Protein AF-A0A2M6XAJ0-F1 (afdb_monomer_lite)

Foldseek 3Di:
DDPCVVVVCVVVVVVVVVVVVVLVVVLQVVQQADWFWFDDPQWIWIWGGQEPPDQIDTPDIDGDDDDDPVVVVVRVVVSSVVSNVVNVVSSVVSVVVVCVVVVD

pLDDT: mean 80.12, std 12.13, range [52.78, 96.06]

Sequence (104 aa):
MIDFSKFRRAPEQIGQKAKMAGQMFKIQKELAGVTTEYEEKGIKVVIKGGGLINAPKIKELEFEGEVEDKDIVEIINKALKESHQKSLKKLKEVSGDLQGMAGV

Organism: NCBI:txid1974482

Structure (mmCIF, N/CA/C/O backbone):
data_AF-A0A2M6XAJ0-F1
#
_entry.id   AF-A0A2M6XAJ0-F1
#
loop_
_atom_site.group_PDB
_atom_site.id
_atom_site.type_symbol
_atom_site.label_atom_id
_atom_site.label_alt_id
_atom_site.label_comp_id
_atom_site.label_asym_id
_atom_site.label_entity_id
_atom_site.label_seq_id
_atom_site.pdbx_PDB_ins_code
_atom_site.Cartn_x
_atom_site.Cartn_y
_atom_site.Cartn_z
_atom_site.occupancy
_atom_site.B_iso_or_equiv
_atom_site.auth_seq_id
_atom_site.auth_comp_id
_atom_site.auth_asym_id
_atom_site.auth_atom_id
_atom_site.pdbx_PDB_model_num
ATOM 1 N N . MET A 1 1 ? 46.087 13.699 -32.688 1.00 57.16 1 MET A N 1
ATOM 2 C CA . MET A 1 1 ? 45.094 12.753 -33.241 1.00 57.16 1 MET A CA 1
ATOM 3 C C . MET A 1 1 ? 43.921 12.725 -32.271 1.00 57.16 1 MET A C 1
ATOM 5 O O . MET A 1 1 ? 44.156 12.475 -31.097 1.00 57.16 1 MET A O 1
ATOM 9 N N . ILE A 1 2 ? 42.712 13.103 -32.696 1.00 67.38 2 ILE A N 1
ATOM 10 C CA . ILE A 1 2 ? 41.521 13.059 -31.829 1.00 67.38 2 ILE A CA 1
ATOM 11 C C . ILE A 1 2 ? 41.118 11.588 -31.677 1.00 67.38 2 ILE A C 1
ATOM 13 O O . ILE A 1 2 ? 40.968 10.888 -32.676 1.00 67.38 2 ILE A O 1
ATOM 17 N N . ASP A 1 3 ? 40.988 11.106 -30.442 1.00 67.06 3 ASP A N 1
ATOM 18 C CA . ASP A 1 3 ? 40.602 9.723 -30.155 1.00 67.06 3 ASP A CA 1
ATOM 19 C C . ASP A 1 3 ? 39.083 9.537 -30.339 1.00 67.06 3 ASP A C 1
ATOM 21 O O . ASP A 1 3 ? 38.274 9.828 -29.453 1.00 67.06 3 ASP A O 1
ATOM 25 N N . PHE A 1 4 ? 38.693 9.052 -31.520 1.00 63.66 4 PHE A N 1
ATOM 26 C CA . PHE A 1 4 ? 37.301 8.786 -31.895 1.00 63.66 4 PHE A CA 1
ATOM 27 C C . PHE A 1 4 ? 36.687 7.556 -31.192 1.00 63.66 4 PHE A C 1
ATOM 29 O O . PHE A 1 4 ? 35.478 7.335 -31.299 1.00 63.66 4 PHE A O 1
ATOM 36 N N . SER A 1 5 ? 37.461 6.772 -30.425 1.00 64.50 5 SER A N 1
ATOM 37 C CA . SER A 1 5 ? 36.937 5.611 -29.684 1.00 64.50 5 SER A CA 1
ATOM 38 C C . SER A 1 5 ? 35.965 6.015 -28.564 1.00 64.50 5 SER A C 1
ATOM 40 O O . SER A 1 5 ? 34.993 5.306 -28.292 1.00 64.50 5 SER A O 1
ATOM 42 N N . LYS A 1 6 ? 36.158 7.203 -27.970 1.00 59.56 6 LYS A N 1
ATOM 43 C CA . LYS A 1 6 ? 35.260 7.775 -26.951 1.00 59.56 6 LYS A CA 1
ATOM 44 C C . LYS A 1 6 ? 33.903 8.199 -27.523 1.00 59.56 6 LYS A C 1
ATOM 46 O O . LYS A 1 6 ? 32.898 8.096 -26.825 1.00 59.56 6 LYS A O 1
ATOM 51 N N . PHE A 1 7 ? 33.852 8.607 -28.793 1.00 61.25 7 PHE A N 1
ATOM 52 C CA . PHE A 1 7 ? 32.611 9.009 -29.470 1.00 61.25 7 PHE A CA 1
ATOM 53 C C . PHE A 1 7 ? 31.692 7.819 -29.777 1.00 61.25 7 PHE A C 1
ATOM 55 O O . PHE A 1 7 ? 30.471 7.954 -29.740 1.00 61.25 7 PHE A O 1
ATOM 62 N N . ARG A 1 8 ? 32.263 6.630 -30.008 1.00 59.66 8 ARG A N 1
ATOM 63 C CA . ARG A 1 8 ? 31.502 5.408 -30.319 1.00 59.66 8 ARG A CA 1
ATOM 64 C C . ARG A 1 8 ? 30.749 4.827 -29.111 1.00 59.66 8 ARG A C 1
ATOM 66 O O . ARG A 1 8 ? 29.757 4.140 -29.306 1.00 59.66 8 ARG A O 1
ATOM 73 N N . ARG A 1 9 ? 31.174 5.150 -27.880 1.00 59.66 9 ARG A N 1
ATOM 74 C CA . ARG A 1 9 ? 30.560 4.677 -26.617 1.00 59.66 9 ARG A CA 1
ATOM 75 C C . ARG A 1 9 ? 29.390 5.534 -26.121 1.00 59.66 9 ARG A C 1
ATOM 77 O O . ARG A 1 9 ? 28.606 5.078 -25.292 1.00 59.66 9 ARG A O 1
ATOM 84 N N . ALA A 1 10 ? 29.267 6.774 -26.595 1.00 62.12 10 ALA A N 1
ATOM 85 C CA . ALA A 1 10 ? 28.182 7.677 -26.212 1.00 62.12 10 ALA A CA 1
ATOM 86 C C . ALA A 1 10 ? 26.772 7.126 -26.540 1.00 62.12 10 ALA A C 1
ATOM 88 O O . ALA A 1 10 ? 25.933 7.121 -25.638 1.00 62.12 10 ALA A O 1
ATOM 89 N N . PRO A 1 11 ? 26.482 6.604 -27.752 1.00 62.72 11 PRO A N 1
ATOM 90 C CA . PRO A 1 11 ? 25.149 6.079 -28.066 1.00 62.72 11 PRO A CA 1
ATOM 91 C C . PRO A 1 11 ? 24.765 4.834 -27.246 1.00 62.72 11 PRO A C 1
ATOM 93 O O . PRO A 1 11 ? 23.609 4.703 -26.846 1.00 62.72 11 PRO A O 1
ATOM 96 N N . GLU A 1 12 ? 25.718 3.953 -26.921 1.00 65.38 12 GLU A N 1
ATOM 97 C CA . GLU A 1 12 ? 25.466 2.746 -26.113 1.00 65.38 12 GLU A CA 1
ATOM 98 C C . GLU A 1 12 ? 25.105 3.093 -24.661 1.00 65.38 12 GLU A C 1
ATOM 100 O O . GLU A 1 12 ? 24.144 2.560 -24.102 1.00 65.38 12 GLU A O 1
ATOM 105 N N . GLN A 1 13 ? 25.825 4.050 -24.066 1.00 67.69 13 GLN A N 1
ATOM 106 C CA . GLN A 1 13 ? 25.550 4.530 -22.708 1.00 67.69 13 GLN A CA 1
ATOM 107 C C . GLN A 1 13 ? 24.214 5.280 -22.617 1.00 67.69 13 GLN A C 1
ATOM 109 O O . GLN A 1 13 ? 23.490 5.144 -21.629 1.00 67.69 13 GLN A O 1
ATOM 114 N N . ILE A 1 14 ? 23.863 6.055 -23.647 1.00 72.50 14 ILE A N 1
ATOM 115 C CA . ILE A 1 14 ? 22.575 6.757 -23.726 1.00 72.50 14 ILE A CA 1
ATOM 116 C C . ILE A 1 14 ? 21.427 5.746 -23.857 1.00 72.50 14 ILE A C 1
ATOM 118 O O . ILE A 1 14 ? 20.421 5.867 -23.157 1.00 72.50 14 ILE A O 1
ATOM 122 N N . GLY A 1 15 ? 21.596 4.708 -24.683 1.00 75.94 15 GLY A N 1
ATOM 123 C CA . GLY A 1 15 ? 20.605 3.645 -24.857 1.00 75.94 15 GLY A CA 1
ATOM 124 C C . GLY A 1 15 ? 20.319 2.862 -23.571 1.00 75.94 15 GLY A C 1
ATOM 125 O O . GLY A 1 15 ? 19.158 2.589 -23.266 1.00 75.94 15 GLY A O 1
ATOM 126 N N . GLN A 1 16 ? 21.346 2.544 -22.776 1.00 73.31 16 GLN A N 1
ATOM 127 C CA . GLN A 1 16 ? 21.166 1.862 -21.486 1.00 73.31 16 GLN A CA 1
ATOM 128 C C . GLN A 1 16 ? 20.443 2.742 -20.455 1.00 73.31 16 GLN A C 1
ATOM 130 O O . GLN A 1 16 ? 19.500 2.281 -19.810 1.00 73.31 16 GLN A O 1
ATOM 135 N N . LYS A 1 17 ? 20.808 4.027 -20.349 1.00 73.56 17 LYS A N 1
ATOM 136 C CA . LYS A 1 17 ? 20.125 4.980 -19.455 1.00 73.56 17 LYS A CA 1
ATOM 137 C C . LYS A 1 17 ? 18.6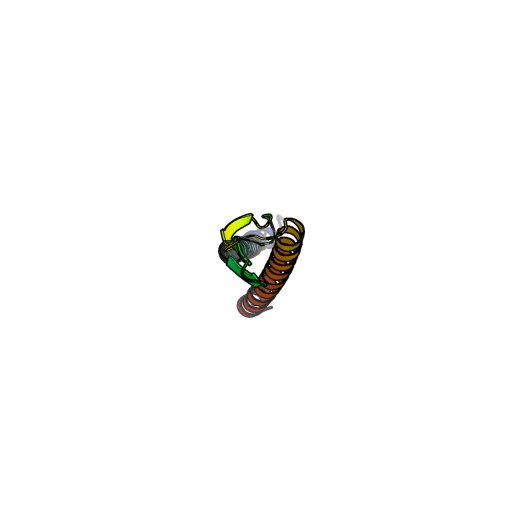54 5.172 -19.828 1.00 73.56 17 LYS A C 1
ATOM 139 O O . LYS A 1 17 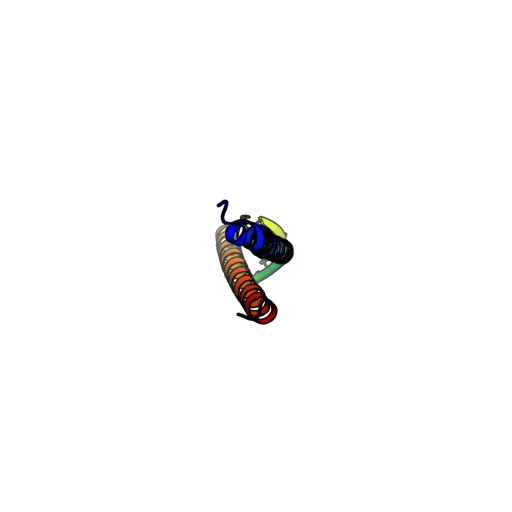? 17.798 5.187 -18.948 1.00 73.56 17 LYS A O 1
ATOM 144 N N . ALA A 1 18 ? 18.350 5.272 -21.123 1.00 79.00 18 ALA A N 1
ATOM 145 C CA . ALA A 1 18 ? 16.977 5.400 -21.608 1.00 79.00 18 ALA A CA 1
ATOM 146 C C . ALA A 1 18 ? 16.135 4.150 -21.298 1.00 79.00 18 ALA A C 1
ATOM 148 O O . ALA A 1 18 ? 14.995 4.271 -20.848 1.00 79.00 18 ALA A O 1
ATOM 149 N N . LYS A 1 19 ? 16.708 2.948 -21.468 1.00 78.06 19 LYS A N 1
ATOM 150 C CA . LYS A 1 19 ? 16.055 1.688 -21.079 1.00 78.06 19 LYS A CA 1
ATOM 151 C C . LYS A 1 19 ? 15.760 1.649 -19.577 1.00 78.06 19 LYS A C 1
ATOM 153 O O . LYS A 1 19 ? 14.630 1.354 -19.201 1.00 78.06 19 LYS A O 1
ATOM 158 N N . MET A 1 20 ? 16.726 2.017 -18.735 1.00 76.44 20 MET A N 1
ATOM 159 C CA . MET A 1 20 ? 16.558 2.057 -17.278 1.00 76.44 20 MET A CA 1
ATOM 160 C C . MET A 1 20 ? 15.467 3.049 -16.846 1.00 76.44 20 MET A C 1
ATOM 162 O O . MET A 1 20 ? 14.609 2.712 -16.034 1.00 76.44 20 MET A O 1
ATOM 166 N N . ALA A 1 21 ? 15.434 4.247 -17.435 1.00 80.12 21 ALA A N 1
ATOM 167 C CA . ALA A 1 21 ? 14.394 5.239 -17.158 1.00 80.12 21 ALA A CA 1
ATOM 168 C C . ALA A 1 21 ? 12.991 4.739 -17.548 1.00 80.12 21 ALA A C 1
ATOM 170 O O . ALA A 1 21 ? 12.039 4.889 -16.779 1.00 80.12 21 ALA A O 1
ATOM 171 N N . GLY A 1 22 ? 12.863 4.092 -18.712 1.00 82.31 22 GLY A N 1
ATOM 172 C CA . GLY A 1 22 ? 11.604 3.488 -19.152 1.00 82.31 22 GLY A CA 1
ATOM 173 C C . GLY A 1 22 ? 11.121 2.368 -18.225 1.00 82.31 22 GLY A C 1
ATOM 174 O O . GLY A 1 22 ? 9.927 2.268 -17.946 1.00 82.31 22 GLY A O 1
ATOM 175 N N . GLN A 1 23 ? 12.042 1.556 -17.702 1.00 76.31 23 GLN A N 1
ATOM 176 C CA . GLN A 1 23 ? 11.727 0.519 -16.716 1.00 76.31 23 GLN A CA 1
ATOM 177 C C . GLN A 1 23 ? 11.266 1.133 -15.392 1.00 76.31 23 GLN A C 1
ATOM 179 O O . GLN A 1 23 ? 10.212 0.763 -14.883 1.00 76.31 23 GLN A O 1
ATOM 184 N N . MET A 1 24 ? 11.981 2.143 -14.890 1.00 75.06 24 MET A N 1
ATOM 185 C CA . MET A 1 24 ? 11.612 2.868 -13.672 1.00 75.06 24 MET A CA 1
ATOM 186 C C . MET A 1 24 ? 10.200 3.465 -13.772 1.00 75.06 24 MET A C 1
ATOM 188 O O . MET A 1 24 ? 9.437 3.428 -12.810 1.00 75.06 24 MET A O 1
ATOM 192 N N . PHE A 1 25 ? 9.827 3.981 -14.947 1.00 83.00 25 PHE A N 1
ATOM 193 C CA . PHE A 1 25 ? 8.489 4.517 -15.197 1.00 83.00 25 PHE A CA 1
ATOM 194 C C . PHE A 1 25 ? 7.400 3.435 -15.167 1.00 83.00 25 PHE A C 1
ATOM 196 O O . PHE A 1 25 ? 6.333 3.652 -14.592 1.00 83.00 25 PHE A O 1
ATOM 203 N N . LYS A 1 26 ? 7.667 2.252 -15.734 1.00 80.19 26 LYS A N 1
ATOM 204 C CA . LYS A 1 26 ? 6.743 1.109 -15.654 1.00 80.19 26 LYS A CA 1
ATOM 205 C C . LYS A 1 26 ? 6.544 0.644 -14.211 1.00 80.19 26 LYS A C 1
ATOM 207 O O . LYS A 1 26 ? 5.398 0.544 -13.784 1.00 80.19 26 LYS A O 1
ATOM 212 N N . ILE A 1 27 ? 7.630 0.478 -13.448 1.00 77.06 27 ILE A N 1
ATOM 213 C CA . ILE A 1 27 ? 7.573 0.140 -12.013 1.00 77.06 27 ILE A CA 1
ATOM 214 C C . ILE A 1 27 ? 6.722 1.165 -11.264 1.00 77.06 27 ILE A C 1
ATOM 216 O O . ILE A 1 27 ? 5.817 0.802 -10.517 1.00 77.06 27 ILE A O 1
ATOM 220 N N . GLN A 1 28 ? 6.984 2.459 -11.476 1.00 74.94 28 GLN A N 1
ATOM 221 C CA . GLN A 1 28 ? 6.218 3.519 -10.825 1.00 74.94 28 GLN A CA 1
ATOM 222 C C . GLN A 1 28 ? 4.725 3.427 -11.143 1.00 74.94 28 GLN A C 1
ATOM 224 O O . GLN A 1 28 ? 3.903 3.575 -10.239 1.00 74.94 28 GLN A O 1
ATOM 229 N N . LYS A 1 29 ? 4.367 3.155 -12.402 1.00 79.88 29 LYS A N 1
ATOM 230 C CA . LYS A 1 29 ? 2.969 3.020 -12.821 1.00 79.88 29 LYS A CA 1
ATOM 231 C C . LYS A 1 29 ? 2.291 1.811 -12.178 1.00 79.88 29 LYS A C 1
ATOM 233 O O . LYS A 1 29 ? 1.166 1.939 -11.703 1.00 79.88 29 LYS A O 1
ATOM 238 N N . GLU A 1 30 ? 2.966 0.666 -12.137 1.00 78.06 30 GLU A N 1
ATOM 239 C CA . GLU A 1 30 ? 2.430 -0.551 -11.521 1.00 78.06 30 GLU A CA 1
ATOM 240 C C . GLU A 1 30 ? 2.241 -0.384 -10.011 1.00 78.06 30 GLU A C 1
ATOM 242 O O . GLU A 1 30 ? 1.175 -0.706 -9.489 1.00 78.06 30 GLU A O 1
ATOM 247 N N . LEU A 1 31 ? 3.213 0.216 -9.315 1.00 75.06 31 LEU A N 1
ATOM 248 C CA . LEU A 1 31 ? 3.120 0.477 -7.876 1.00 75.06 31 LEU A CA 1
ATOM 249 C C . LEU A 1 31 ? 2.066 1.537 -7.522 1.00 75.06 31 LEU A C 1
ATOM 251 O O . LEU A 1 31 ? 1.442 1.457 -6.467 1.00 75.06 31 LEU A O 1
ATOM 255 N N . ALA A 1 32 ? 1.842 2.531 -8.387 1.00 74.38 32 ALA A N 1
ATOM 256 C CA . ALA A 1 32 ? 0.808 3.548 -8.180 1.00 74.38 32 ALA A CA 1
ATOM 257 C C . ALA A 1 32 ? -0.624 2.987 -8.289 1.00 74.38 32 ALA A C 1
ATOM 259 O O . ALA A 1 32 ? -1.559 3.588 -7.754 1.00 74.38 32 ALA A O 1
ATOM 260 N N . GLY A 1 33 ? -0.797 1.859 -8.985 1.00 73.88 33 GLY A N 1
ATOM 261 C CA . GLY A 1 33 ? -2.075 1.163 -9.134 1.00 73.88 33 GLY A CA 1
ATOM 262 C C . GLY A 1 33 ? -2.395 0.176 -8.011 1.00 73.88 33 GLY A C 1
ATOM 263 O O . GLY A 1 33 ? -3.538 -0.272 -7.920 1.00 73.88 33 GLY A O 1
ATOM 264 N N . VAL A 1 34 ? -1.425 -0.155 -7.150 1.00 78.25 34 VAL A N 1
ATOM 265 C CA . VAL A 1 34 ? -1.633 -1.114 -6.059 1.00 78.25 34 VAL A CA 1
ATOM 266 C C . VAL A 1 34 ? -2.684 -0.564 -5.104 1.00 78.25 34 VAL A C 1
ATOM 268 O O . VAL A 1 34 ? -2.562 0.542 -4.575 1.00 78.25 34 VAL A O 1
ATOM 271 N N . THR A 1 35 ? -3.736 -1.351 -4.914 1.00 86.00 35 THR A N 1
ATOM 272 C CA . THR A 1 35 ? -4.776 -1.099 -3.925 1.00 86.00 35 THR A CA 1
ATOM 273 C C . THR A 1 35 ? -4.732 -2.242 -2.924 1.00 86.00 35 THR A C 1
ATOM 275 O O . THR A 1 35 ? -4.677 -3.408 -3.314 1.00 86.00 35 THR A O 1
ATOM 278 N N . THR A 1 36 ? -4.704 -1.901 -1.644 1.00 88.12 36 THR A N 1
ATOM 279 C CA . THR A 1 36 ? -4.720 -2.850 -0.539 1.00 88.12 36 THR A CA 1
ATOM 280 C C . THR A 1 36 ? -6.048 -2.710 0.171 1.00 88.12 36 THR A C 1
ATOM 282 O O . THR A 1 36 ? -6.321 -1.667 0.758 1.00 88.12 36 THR A O 1
ATOM 285 N N . GLU A 1 37 ? -6.861 -3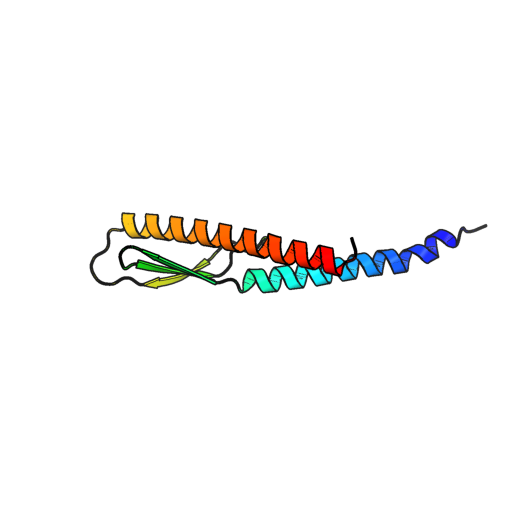.754 0.107 1.00 92.88 37 GLU A N 1
ATOM 286 C CA . GLU A 1 37 ? -8.043 -3.887 0.952 1.00 92.88 37 GLU A CA 1
ATOM 287 C C . GLU A 1 37 ? -7.644 -4.630 2.227 1.00 92.88 37 GLU A C 1
ATOM 289 O O . GLU A 1 37 ? -6.901 -5.616 2.166 1.00 92.88 37 GLU A O 1
ATOM 294 N N . TYR A 1 38 ? -8.086 -4.106 3.365 1.00 93.19 38 TYR A N 1
ATOM 295 C CA . TYR A 1 38 ? -7.880 -4.673 4.688 1.00 93.19 38 TYR A CA 1
ATOM 296 C C . TYR A 1 38 ? -9.203 -4.646 5.441 1.00 93.19 38 TYR A C 1
ATOM 298 O O . TYR A 1 38 ? -9.846 -3.600 5.489 1.00 93.19 38 TYR A O 1
ATOM 306 N N . GLU A 1 39 ? -9.600 -5.769 6.027 1.00 93.75 39 GLU A N 1
ATOM 307 C CA . GLU A 1 39 ? -10.855 -5.886 6.763 1.00 93.75 39 GLU A CA 1
ATOM 308 C C . GLU A 1 39 ? -10.619 -6.624 8.079 1.00 93.75 39 GLU A C 1
ATOM 310 O O . GLU A 1 39 ? -10.058 -7.720 8.101 1.00 93.75 39 GLU A O 1
ATOM 315 N N . GLU A 1 40 ? -11.018 -6.006 9.187 1.00 93.00 40 GLU A N 1
ATOM 316 C CA . GLU A 1 40 ? -10.910 -6.588 10.523 1.00 93.00 40 GLU A CA 1
ATOM 317 C C . GLU A 1 40 ? -12.003 -5.993 11.417 1.00 93.00 40 GLU A C 1
ATOM 319 O O . GLU A 1 40 ? -12.303 -4.807 11.320 1.00 93.00 40 GLU A O 1
ATOM 324 N N . LYS A 1 41 ? -12.609 -6.802 12.295 1.00 89.31 41 LYS A N 1
ATOM 325 C CA . LYS A 1 41 ? -13.664 -6.362 13.235 1.00 89.31 41 LYS A CA 1
ATOM 326 C C . LYS A 1 41 ? -14.834 -5.598 12.572 1.00 89.31 41 LYS A C 1
ATOM 328 O O . LYS A 1 41 ? -15.411 -4.714 13.190 1.00 89.31 41 LYS A O 1
ATOM 333 N N . GLY A 1 42 ? -15.173 -5.918 11.320 1.00 90.81 42 GLY A N 1
ATOM 334 C CA . GLY A 1 42 ? -16.235 -5.223 10.577 1.00 90.81 42 GLY A CA 1
ATOM 335 C C . GLY A 1 42 ? -15.857 -3.824 10.073 1.00 90.81 42 GLY A C 1
ATOM 336 O O . GLY A 1 42 ? -16.722 -3.105 9.587 1.00 90.81 42 GLY A O 1
ATOM 337 N N . ILE A 1 43 ? -14.580 -3.437 10.172 1.00 94.31 43 ILE A N 1
ATOM 338 C CA . ILE A 1 43 ? -14.040 -2.224 9.557 1.00 94.31 43 ILE A CA 1
ATOM 339 C C . ILE A 1 43 ? -13.256 -2.620 8.313 1.00 94.31 43 ILE A C 1
ATOM 341 O O . ILE A 1 43 ? -12.253 -3.334 8.397 1.00 94.31 43 ILE A O 1
ATOM 345 N N . LYS A 1 44 ? -13.672 -2.095 7.167 1.00 96.06 44 LYS A N 1
ATOM 346 C CA . LYS A 1 44 ? -12.981 -2.218 5.891 1.00 96.06 44 LYS A CA 1
ATOM 347 C C . LYS A 1 44 ? -12.234 -0.928 5.571 1.00 96.06 44 LYS A C 1
ATOM 349 O O . LYS A 1 44 ? -12.790 0.167 5.601 1.00 96.06 44 LYS A O 1
ATOM 354 N N . VAL A 1 45 ? -10.959 -1.062 5.219 1.00 95.50 45 VAL A N 1
ATOM 355 C CA . VAL A 1 45 ? -10.087 0.033 4.790 1.00 95.50 45 VAL A CA 1
ATOM 356 C C . VAL A 1 45 ? -9.515 -0.297 3.421 1.00 95.50 45 VAL A C 1
ATOM 358 O O . VAL A 1 45 ? -8.820 -1.297 3.242 1.00 95.50 45 VAL A O 1
ATOM 361 N N . VAL A 1 46 ? -9.755 0.581 2.453 1.00 94.06 46 VAL A N 1
ATOM 362 C CA . VAL A 1 46 ? -9.151 0.492 1.123 1.00 94.06 46 VAL A CA 1
ATOM 363 C C . VAL A 1 46 ? -8.056 1.541 1.026 1.00 94.06 46 VAL A C 1
ATOM 365 O O . VAL A 1 46 ? -8.317 2.744 1.016 1.00 94.06 46 VAL A O 1
ATOM 368 N N . ILE A 1 47 ? -6.810 1.093 0.927 1.00 90.81 47 ILE A N 1
ATOM 369 C CA . ILE A 1 47 ? -5.637 1.950 0.766 1.00 90.81 47 ILE A CA 1
ATOM 370 C C . ILE A 1 47 ? -5.189 1.917 -0.686 1.00 90.81 47 ILE A C 1
ATOM 372 O O . ILE A 1 47 ? -4.937 0.860 -1.256 1.00 90.81 47 ILE A O 1
ATOM 376 N N . LYS A 1 48 ? -5.051 3.095 -1.288 1.00 87.00 48 LYS A N 1
ATOM 377 C CA . LYS A 1 48 ? -4.490 3.274 -2.623 1.00 87.00 48 LYS A CA 1
ATOM 378 C C . LYS A 1 48 ? -3.036 3.727 -2.529 1.00 87.00 48 LYS A C 1
ATOM 380 O O . LYS A 1 48 ? -2.717 4.709 -1.855 1.00 87.00 48 LYS A O 1
ATOM 385 N N . GLY A 1 49 ? -2.174 3.074 -3.298 1.00 75.19 49 GLY A N 1
ATOM 386 C CA . GLY A 1 49 ? -0.758 3.406 -3.407 1.00 75.19 49 GLY A CA 1
ATOM 387 C C . GLY A 1 49 ? 0.121 2.682 -2.385 1.00 75.19 49 GLY A C 1
ATOM 388 O O . GLY A 1 49 ? -0.273 1.687 -1.783 1.00 75.19 49 GLY A O 1
ATOM 389 N N . GLY A 1 50 ? 1.345 3.188 -2.210 1.00 66.50 50 GLY A N 1
ATOM 390 C CA . GLY A 1 50 ? 2.418 2.520 -1.458 1.00 66.50 50 GLY A CA 1
ATOM 391 C C . GLY A 1 50 ? 3.728 2.349 -2.239 1.00 66.50 50 GLY A C 1
ATOM 392 O O . GLY A 1 50 ? 4.673 1.742 -1.741 1.00 66.50 50 GLY A O 1
ATOM 393 N N . GLY A 1 51 ? 3.814 2.898 -3.455 1.00 58.09 51 GLY A N 1
ATOM 394 C CA . GLY A 1 51 ? 5.044 2.906 -4.247 1.00 58.09 51 GLY A CA 1
ATOM 395 C C . GLY A 1 51 ? 6.176 3.753 -3.648 1.00 58.09 51 GLY A C 1
ATOM 396 O O . GLY A 1 51 ? 5.978 4.525 -2.718 1.00 58.09 51 GLY A O 1
ATOM 397 N N . LEU A 1 52 ? 7.364 3.653 -4.251 1.00 54.41 52 LEU A N 1
ATOM 398 C CA . LEU A 1 52 ? 8.627 4.236 -3.764 1.00 54.41 52 LEU A CA 1
ATOM 399 C C . LEU A 1 52 ? 8.592 5.759 -3.489 1.00 54.41 52 LEU A C 1
ATOM 401 O O . LEU A 1 52 ? 9.417 6.254 -2.731 1.00 54.41 52 LEU A O 1
ATOM 405 N N . ILE A 1 53 ? 7.672 6.499 -4.119 1.00 59.84 53 ILE A N 1
ATOM 406 C CA . ILE A 1 53 ? 7.661 7.975 -4.131 1.00 59.84 53 ILE A CA 1
ATOM 407 C C . ILE A 1 53 ? 6.429 8.574 -3.433 1.00 59.84 53 ILE A C 1
ATOM 409 O O . ILE A 1 53 ? 6.497 9.688 -2.924 1.00 59.84 53 ILE A O 1
ATOM 413 N N . ASN A 1 54 ? 5.302 7.857 -3.377 1.00 66.06 54 ASN A N 1
ATOM 414 C CA . ASN A 1 54 ? 4.039 8.418 -2.892 1.00 66.06 54 ASN A CA 1
ATOM 415 C C . ASN A 1 54 ? 3.606 7.766 -1.584 1.00 66.06 54 ASN A C 1
ATOM 417 O O . ASN A 1 54 ? 3.539 6.540 -1.487 1.00 66.06 54 ASN A O 1
ATOM 421 N N . ALA A 1 55 ? 3.218 8.598 -0.618 1.00 74.12 55 ALA A N 1
ATOM 422 C CA . ALA A 1 55 ? 2.574 8.123 0.595 1.00 74.12 55 ALA A CA 1
ATOM 423 C C . ALA A 1 55 ? 1.255 7.391 0.259 1.00 74.12 55 ALA A C 1
ATOM 425 O O . ALA A 1 55 ? 0.510 7.851 -0.619 1.00 74.12 55 ALA A O 1
ATOM 426 N N . PRO A 1 56 ? 0.957 6.267 0.936 1.00 80.56 56 PRO A N 1
ATOM 427 C CA . PRO A 1 56 ? -0.322 5.582 0.797 1.00 80.56 56 PRO A CA 1
ATOM 428 C C . PRO A 1 56 ? -1.468 6.514 1.206 1.00 80.56 56 PRO A C 1
ATOM 430 O O . PRO A 1 56 ? -1.347 7.284 2.159 1.00 80.56 56 PRO A O 1
ATOM 433 N N . LYS A 1 57 ? -2.585 6.449 0.480 1.00 87.81 57 LYS A N 1
ATOM 434 C CA . LYS A 1 57 ? -3.788 7.243 0.756 1.00 87.81 57 LYS A CA 1
ATOM 435 C C . LYS A 1 57 ? -4.954 6.322 1.060 1.00 87.81 57 LYS A C 1
ATOM 437 O O . LYS A 1 57 ? -5.152 5.337 0.353 1.00 87.81 57 LYS A O 1
ATOM 442 N N . ILE A 1 58 ? -5.753 6.670 2.061 1.00 91.81 58 ILE A N 1
ATOM 443 C CA . ILE A 1 58 ? -7.031 5.996 2.295 1.00 91.81 58 ILE A CA 1
ATOM 444 C C . ILE A 1 58 ? -7.981 6.429 1.179 1.00 91.81 58 ILE A C 1
ATOM 446 O O . ILE A 1 58 ? -8.175 7.621 0.941 1.00 91.81 58 ILE A O 1
ATOM 450 N N . LYS A 1 59 ? -8.500 5.451 0.445 1.00 93.06 59 LYS A N 1
ATOM 451 C CA . LYS A 1 59 ? -9.504 5.634 -0.602 1.00 93.06 59 LYS A CA 1
ATOM 452 C C . LYS A 1 59 ? -10.908 5.460 -0.032 1.00 93.06 59 LYS A C 1
ATOM 454 O O . LYS A 1 59 ? -11.806 6.187 -0.436 1.00 93.06 59 LYS A O 1
ATOM 459 N N . GLU A 1 60 ? -11.070 4.506 0.877 1.00 94.69 60 GLU A N 1
ATOM 460 C CA . GLU A 1 60 ? -12.360 4.112 1.435 1.00 94.69 60 GLU A CA 1
ATOM 461 C C . GLU A 1 60 ? -12.165 3.625 2.871 1.00 94.69 60 GLU A C 1
ATOM 463 O O . GLU A 1 60 ? -11.160 2.973 3.175 1.00 94.69 60 GLU A O 1
ATOM 468 N N . LEU A 1 61 ? -13.116 3.970 3.731 1.00 95.31 61 LEU A N 1
ATOM 469 C CA . LEU A 1 61 ? -13.248 3.483 5.095 1.00 95.31 61 LEU A CA 1
ATOM 470 C C . LEU A 1 61 ? -14.735 3.200 5.301 1.00 95.31 61 LEU A C 1
ATOM 472 O O . LEU A 1 61 ? -15.548 4.111 5.157 1.00 95.31 61 LEU A O 1
ATOM 476 N N . GLU A 1 62 ? -15.067 1.955 5.603 1.00 95.75 62 GLU A N 1
ATOM 477 C CA . GLU A 1 62 ? -16.436 1.477 5.770 1.00 95.75 62 GLU A CA 1
ATOM 478 C C . GLU A 1 62 ? -16.515 0.664 7.061 1.00 95.75 62 GLU A C 1
ATOM 480 O O . GLU A 1 62 ? -15.629 -0.138 7.351 1.00 95.75 62 GLU A O 1
ATOM 485 N N . PHE A 1 63 ? -17.547 0.910 7.860 1.00 94.50 63 PHE A N 1
ATOM 486 C CA . PHE A 1 63 ? -17.863 0.135 9.053 1.00 94.50 63 PHE A CA 1
ATOM 487 C C . PHE A 1 63 ? -19.344 0.296 9.391 1.00 94.50 63 PHE A C 1
ATOM 489 O O . PHE A 1 63 ? -19.945 1.334 9.105 1.00 94.50 63 PHE A O 1
ATOM 496 N N . GLU A 1 64 ? -19.923 -0.731 10.007 1.00 88.38 64 GLU A N 1
ATOM 497 C CA . GLU A 1 64 ? -21.322 -0.741 10.430 1.00 88.38 64 GLU A CA 1
ATOM 498 C C . GLU A 1 64 ? -21.441 -0.711 11.956 1.00 88.38 64 GLU A C 1
ATOM 500 O O . GLU A 1 64 ? -20.703 -1.389 12.670 1.00 88.38 64 GLU A O 1
ATOM 505 N N . GLY A 1 65 ? -22.416 0.052 12.455 1.00 87.88 65 GLY A N 1
ATOM 506 C CA . GLY A 1 65 ? -22.688 0.179 13.885 1.00 87.88 65 GLY A CA 1
ATOM 507 C C . GLY A 1 65 ? -21.751 1.146 14.612 1.00 87.88 65 GLY A C 1
ATOM 508 O O . GLY A 1 65 ? -21.141 2.031 14.011 1.00 87.88 65 GLY A O 1
ATOM 509 N N . GLU A 1 66 ? -21.690 1.008 15.935 1.00 89.81 66 GLU A N 1
ATOM 510 C CA . GLU A 1 66 ? -20.797 1.803 16.777 1.00 89.81 66 GLU A CA 1
ATOM 511 C C . GLU A 1 66 ? -19.420 1.146 16.846 1.00 89.81 66 GLU A C 1
ATOM 513 O O . GLU A 1 66 ? -19.284 -0.023 17.206 1.00 89.81 66 GLU A O 1
ATOM 518 N N . VAL A 1 67 ? -18.395 1.925 16.516 1.00 92.25 67 VAL A N 1
ATOM 519 C CA . VAL A 1 67 ? -16.998 1.503 16.536 1.00 92.25 67 VAL A CA 1
ATOM 520 C C . VAL A 1 67 ? -16.207 2.523 17.340 1.00 92.25 67 VAL A C 1
ATOM 522 O O . VAL A 1 67 ? -16.398 3.728 17.178 1.00 92.25 67 VAL A O 1
ATOM 525 N N . GLU A 1 68 ? -15.309 2.056 18.205 1.00 94.56 68 GLU A N 1
ATOM 526 C CA . GLU A 1 68 ? -14.431 2.954 18.948 1.00 94.56 68 GLU A CA 1
ATOM 527 C C . GLU A 1 68 ? -13.349 3.556 18.041 1.00 94.56 68 GLU A C 1
ATOM 529 O O . GLU A 1 68 ? -12.701 2.856 17.259 1.00 94.56 68 GLU A O 1
ATOM 534 N N . ASP A 1 69 ? -13.047 4.844 18.232 1.00 93.69 69 ASP A N 1
ATOM 535 C CA . ASP A 1 69 ? -11.957 5.537 17.528 1.00 93.69 69 ASP A CA 1
ATOM 536 C C . ASP A 1 69 ? -10.621 4.779 17.615 1.00 93.69 69 ASP A C 1
ATOM 538 O O . ASP A 1 69 ? -9.822 4.777 16.675 1.00 93.69 69 ASP A O 1
ATOM 542 N N . LYS A 1 70 ? -10.369 4.107 18.746 1.00 95.31 70 LYS A N 1
ATOM 543 C CA . LYS A 1 70 ? -9.154 3.312 18.963 1.00 95.31 70 LYS A CA 1
ATOM 544 C C . LYS A 1 70 ? -9.057 2.129 18.004 1.00 95.31 70 LYS A C 1
ATOM 546 O O . LYS A 1 70 ? -7.972 1.888 17.475 1.00 95.31 70 LYS A O 1
ATOM 551 N N . ASP A 1 71 ? -10.163 1.431 17.762 1.00 93.75 71 ASP A N 1
ATOM 552 C CA . ASP A 1 71 ? -10.207 0.298 16.838 1.00 93.75 71 ASP A CA 1
ATOM 553 C C . ASP A 1 71 ? -9.992 0.765 15.396 1.00 93.75 71 ASP A C 1
ATOM 555 O O . ASP A 1 71 ? -9.194 0.170 14.669 1.00 93.75 71 ASP A O 1
ATOM 559 N N . ILE A 1 72 ? -10.612 1.887 15.008 1.00 93.75 72 ILE A N 1
ATOM 560 C CA . ILE A 1 72 ? -10.413 2.505 13.688 1.00 93.75 72 ILE A CA 1
ATOM 561 C C . ILE A 1 72 ? -8.930 2.840 13.480 1.00 93.75 72 ILE A C 1
ATOM 563 O O . ILE A 1 72 ? -8.337 2.477 12.461 1.00 93.75 72 ILE A O 1
ATOM 567 N N . VAL A 1 73 ? -8.298 3.499 14.455 1.00 95.50 73 VAL A N 1
ATOM 568 C CA . VAL A 1 73 ? -6.876 3.869 14.385 1.00 95.50 73 VAL A CA 1
ATOM 569 C C . VAL A 1 73 ? -5.976 2.634 14.320 1.00 95.50 73 VAL A C 1
ATOM 571 O O . VAL A 1 73 ? -5.017 2.610 13.541 1.00 95.50 73 VAL A O 1
ATOM 574 N N . GLU A 1 74 ? -6.248 1.601 15.117 1.00 96.00 74 GLU A N 1
ATOM 575 C CA . GLU A 1 74 ? -5.474 0.358 15.094 1.00 96.00 74 GLU A CA 1
ATOM 576 C C . GLU A 1 74 ? -5.549 -0.314 13.715 1.00 96.00 74 GLU A C 1
ATOM 578 O O . GLU A 1 74 ? -4.518 -0.683 13.141 1.00 96.00 74 GLU A O 1
ATOM 583 N N . ILE A 1 75 ? -6.753 -0.411 13.153 1.00 95.25 75 ILE A N 1
ATOM 584 C CA . ILE A 1 75 ? -7.014 -1.088 11.882 1.00 95.25 75 ILE A CA 1
ATOM 585 C C . ILE A 1 75 ? -6.420 -0.310 10.706 1.00 95.25 75 ILE A C 1
ATOM 587 O O . ILE A 1 75 ? -5.755 -0.905 9.857 1.00 95.25 75 ILE A O 1
ATOM 591 N N . ILE A 1 76 ? -6.522 1.022 10.692 1.00 93.00 76 ILE A N 1
ATOM 592 C CA . ILE A 1 76 ? -5.836 1.857 9.693 1.00 93.00 76 ILE A CA 1
ATOM 593 C C . ILE A 1 76 ? -4.319 1.632 9.747 1.00 93.00 76 ILE A C 1
ATOM 595 O O . ILE A 1 76 ? -3.672 1.482 8.707 1.00 93.00 76 ILE A O 1
ATOM 599 N N . ASN A 1 77 ? -3.729 1.562 10.943 1.00 94.00 77 ASN A N 1
ATOM 600 C CA . ASN A 1 77 ? -2.294 1.311 11.091 1.00 94.00 77 ASN A CA 1
ATOM 601 C C . ASN A 1 77 ? -1.884 -0.074 10.574 1.00 94.00 77 ASN A C 1
ATOM 603 O O . ASN A 1 77 ? -0.828 -0.209 9.945 1.00 94.00 77 ASN A O 1
ATOM 607 N N . LYS A 1 78 ? -2.699 -1.106 10.818 1.00 94.38 78 LYS A N 1
ATOM 608 C CA . LYS A 1 78 ? -2.478 -2.451 10.267 1.00 94.38 78 LYS A CA 1
ATOM 609 C C . LYS A 1 78 ? -2.584 -2.447 8.743 1.00 94.38 78 LYS A C 1
ATOM 611 O O . LYS A 1 78 ? -1.656 -2.910 8.078 1.00 94.38 78 LYS A O 1
ATOM 616 N N . ALA A 1 79 ? -3.624 -1.824 8.193 1.00 91.88 79 ALA A N 1
ATOM 617 C CA . ALA A 1 79 ? -3.822 -1.683 6.756 1.00 91.88 79 ALA A CA 1
ATOM 618 C C . ALA A 1 79 ? -2.636 -0.967 6.079 1.00 91.88 79 ALA A C 1
ATOM 620 O O . ALA A 1 79 ? -2.140 -1.414 5.043 1.00 91.88 79 ALA A O 1
ATOM 621 N N . LEU A 1 80 ? -2.113 0.108 6.684 1.00 89.62 80 LEU A N 1
ATOM 622 C CA . LEU A 1 80 ? -0.935 0.830 6.185 1.00 89.62 80 LEU A CA 1
ATOM 623 C C . LEU A 1 80 ? 0.317 -0.057 6.155 1.00 89.62 80 LEU A C 1
ATOM 625 O O . LEU A 1 80 ? 1.046 -0.063 5.157 1.00 89.62 80 LEU A O 1
ATOM 629 N N . LYS A 1 81 ? 0.560 -0.829 7.223 1.00 90.25 81 LYS A N 1
ATOM 630 C CA . LYS A 1 81 ? 1.676 -1.788 7.284 1.00 90.25 81 LYS A CA 1
ATOM 631 C C . LYS A 1 81 ? 1.541 -2.863 6.212 1.00 90.25 81 LYS A C 1
ATOM 633 O O . LYS A 1 81 ? 2.524 -3.168 5.535 1.00 90.25 81 LYS A O 1
ATOM 638 N N . GLU A 1 82 ? 0.343 -3.405 6.023 1.00 89.81 82 GLU A N 1
ATOM 639 C CA . GLU A 1 82 ? 0.093 -4.407 4.991 1.00 89.81 82 GLU A CA 1
ATOM 640 C C . GLU A 1 82 ? 0.302 -3.834 3.584 1.00 89.81 82 GLU A C 1
ATOM 642 O O . GLU A 1 82 ? 0.981 -4.451 2.760 1.00 89.81 82 GLU A O 1
ATOM 647 N N . SER A 1 83 ? -0.178 -2.614 3.327 1.00 86.94 83 SER A N 1
ATOM 648 C CA . SER A 1 83 ? 0.032 -1.933 2.046 1.00 86.94 83 SER A CA 1
ATOM 649 C C . SER A 1 83 ? 1.515 -1.700 1.757 1.00 86.94 83 SER A C 1
ATOM 651 O O . SER A 1 83 ? 1.970 -1.877 0.622 1.00 86.94 83 SER A O 1
ATOM 653 N N . HIS A 1 84 ? 2.304 -1.370 2.784 1.00 84.69 84 HIS A N 1
ATOM 654 C CA . HIS A 1 84 ? 3.753 -1.240 2.657 1.00 84.69 84 HIS A CA 1
ATOM 655 C C . HIS A 1 84 ? 4.418 -2.580 2.315 1.00 84.69 84 HIS A C 1
ATOM 657 O O . HIS A 1 84 ? 5.209 -2.658 1.375 1.00 84.69 84 HIS A O 1
ATOM 663 N N . GLN A 1 85 ? 4.059 -3.658 3.016 1.00 87.31 85 GLN A N 1
ATOM 664 C CA . GLN A 1 85 ? 4.595 -4.992 2.734 1.00 87.31 85 GLN A CA 1
ATOM 665 C C . GLN A 1 85 ? 4.229 -5.480 1.327 1.00 87.31 85 GLN A C 1
ATOM 667 O O . GLN A 1 85 ? 5.098 -6.005 0.628 1.00 87.31 85 GLN A O 1
ATOM 672 N N . LYS A 1 86 ? 2.980 -5.281 0.883 1.00 85.88 86 LYS A N 1
ATOM 673 C CA . LYS A 1 86 ? 2.541 -5.607 -0.484 1.00 85.88 86 LYS A CA 1
ATOM 674 C C . LYS A 1 86 ? 3.326 -4.811 -1.524 1.00 85.88 86 LYS A C 1
ATOM 676 O O . LYS A 1 86 ? 3.799 -5.388 -2.499 1.00 85.88 86 LYS A O 1
ATOM 681 N N . SER A 1 87 ? 3.554 -3.524 -1.279 1.00 82.38 87 SER A N 1
ATOM 682 C CA . SER A 1 87 ? 4.329 -2.671 -2.186 1.00 82.38 87 SER A CA 1
ATOM 683 C C . SER A 1 87 ? 5.803 -3.076 -2.263 1.00 82.38 87 SER A C 1
ATOM 685 O O . SER A 1 87 ? 6.363 -3.124 -3.355 1.00 82.38 87 SER A O 1
ATOM 687 N N . LEU A 1 88 ? 6.428 -3.441 -1.136 1.00 83.25 88 LEU A N 1
ATOM 688 C CA . LEU A 1 88 ? 7.796 -3.970 -1.114 1.00 83.25 88 LEU A CA 1
ATOM 689 C C . LEU A 1 88 ? 7.908 -5.316 -1.837 1.00 83.25 88 LEU A C 1
ATOM 691 O O . LEU A 1 88 ? 8.877 -5.536 -2.560 1.00 83.25 88 LEU A O 1
ATOM 695 N N . LYS A 1 89 ? 6.933 -6.215 -1.657 1.00 85.69 89 LYS A N 1
ATOM 696 C CA . LYS A 1 89 ? 6.879 -7.486 -2.395 1.00 85.69 89 LYS A CA 1
ATOM 697 C C . LYS A 1 89 ? 6.760 -7.234 -3.894 1.00 85.69 89 LYS A C 1
ATOM 699 O O . LYS A 1 89 ? 7.568 -7.759 -4.651 1.00 85.69 89 LYS A O 1
ATOM 704 N N . LYS A 1 90 ? 5.843 -6.352 -4.307 1.00 81.44 90 LYS A N 1
ATOM 705 C CA . LYS A 1 90 ? 5.655 -6.019 -5.720 1.00 81.44 90 LYS A CA 1
ATOM 706 C C . LYS A 1 90 ? 6.887 -5.360 -6.327 1.00 81.44 90 LYS A C 1
ATOM 708 O O . LYS A 1 90 ? 7.285 -5.711 -7.429 1.00 81.44 90 LYS A O 1
ATOM 713 N N . LEU A 1 91 ? 7.539 -4.462 -5.590 1.00 79.69 91 LEU A N 1
ATOM 714 C CA . LEU A 1 91 ? 8.805 -3.871 -6.014 1.00 79.69 91 LEU A CA 1
ATOM 715 C C . LEU A 1 91 ? 9.878 -4.946 -6.223 1.00 79.69 91 LEU A C 1
ATOM 717 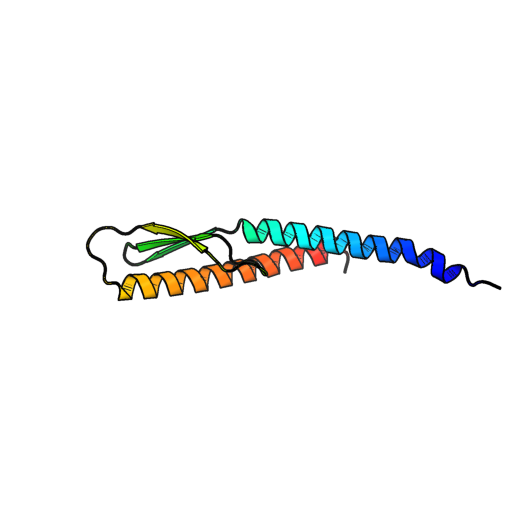O O . LEU A 1 91 ? 10.572 -4.896 -7.231 1.00 79.69 91 LEU A O 1
ATOM 721 N N . LYS A 1 92 ? 9.998 -5.918 -5.308 1.00 82.88 92 LYS A N 1
ATOM 722 C CA . LYS A 1 92 ? 10.956 -7.026 -5.437 1.00 82.88 92 LYS A CA 1
ATOM 723 C C . LYS A 1 92 ? 10.668 -7.898 -6.658 1.00 82.88 92 LYS A C 1
ATOM 725 O O . LYS A 1 92 ? 11.596 -8.161 -7.414 1.00 82.88 92 LYS A O 1
ATOM 730 N N . GLU A 1 93 ? 9.413 -8.288 -6.870 1.00 83.44 93 GLU A N 1
ATOM 731 C CA . GLU A 1 93 ? 8.977 -9.054 -8.049 1.00 83.44 93 GLU A CA 1
ATOM 732 C C . GLU A 1 93 ? 9.351 -8.328 -9.342 1.00 83.44 93 GLU A C 1
ATOM 734 O O . GLU A 1 93 ? 10.115 -8.853 -10.146 1.00 83.44 93 GLU A O 1
ATOM 739 N N . VAL A 1 94 ? 8.910 -7.074 -9.488 1.00 77.44 94 VAL A N 1
ATOM 740 C CA . VAL A 1 94 ? 9.177 -6.297 -10.7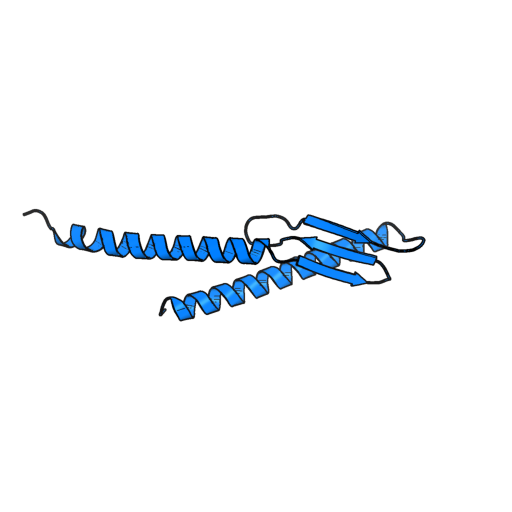02 1.00 77.44 94 VAL A CA 1
ATOM 741 C C . VAL A 1 94 ? 10.679 -6.038 -10.860 1.00 77.44 94 VAL A C 1
ATOM 743 O O 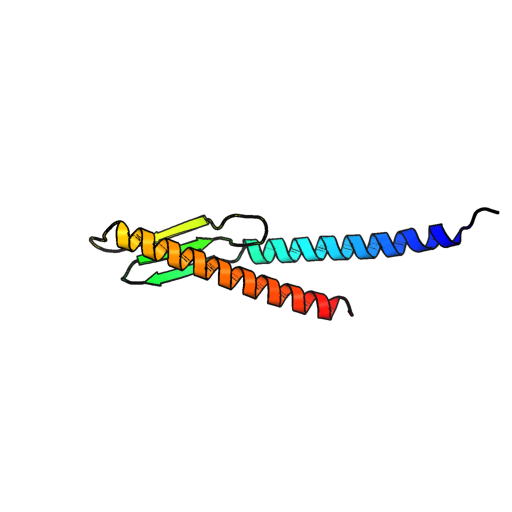. VAL A 1 94 ? 11.191 -6.078 -11.972 1.00 77.44 94 VAL A O 1
ATOM 746 N N . SER A 1 95 ? 11.428 -5.826 -9.771 1.00 73.38 95 SER A N 1
ATOM 747 C CA . SER A 1 95 ? 12.889 -5.681 -9.845 1.00 73.38 95 SER A CA 1
ATOM 748 C C . SER A 1 95 ? 13.602 -6.966 -10.281 1.00 73.38 95 SER A C 1
ATOM 750 O O . SER A 1 95 ? 14.571 -6.884 -11.032 1.00 73.38 95 SER A O 1
ATOM 752 N N . GLY A 1 96 ? 13.112 -8.136 -9.861 1.00 77.00 96 GLY A N 1
ATOM 753 C CA . GLY A 1 96 ? 13.661 -9.435 -10.252 1.00 77.00 96 GLY A CA 1
ATOM 754 C C . GLY A 1 96 ? 13.366 -9.764 -11.713 1.00 77.00 96 GLY A C 1
ATOM 755 O O . GLY A 1 96 ? 14.271 -10.150 -12.452 1.00 77.00 96 GLY A O 1
ATOM 756 N N . ASP A 1 97 ? 12.135 -9.512 -12.161 1.00 71.31 97 ASP A N 1
ATOM 757 C CA . ASP A 1 97 ? 11.740 -9.673 -13.564 1.00 71.31 97 ASP A CA 1
ATOM 758 C C . ASP A 1 97 ? 12.548 -8.745 -14.483 1.00 71.31 97 ASP A C 1
ATOM 760 O O . ASP A 1 97 ? 12.998 -9.144 -15.558 1.00 71.31 97 ASP A O 1
ATOM 764 N N . LEU A 1 98 ? 12.800 -7.509 -14.044 1.00 66.75 98 LEU A N 1
ATOM 765 C CA . LEU A 1 98 ? 13.627 -6.554 -14.781 1.00 66.75 98 LEU A CA 1
ATOM 766 C C . LEU A 1 98 ? 15.084 -6.992 -14.897 1.00 66.75 98 LEU A C 1
ATOM 768 O O . LEU A 1 98 ? 15.683 -6.783 -15.951 1.00 66.75 98 LEU A O 1
ATOM 772 N N . GLN A 1 99 ? 15.641 -7.602 -13.852 1.00 68.62 99 GLN A N 1
ATOM 773 C CA . GLN A 1 99 ? 16.994 -8.149 -13.879 1.00 68.62 99 GLN A CA 1
ATOM 774 C C . GLN A 1 99 ? 17.084 -9.294 -14.905 1.00 68.62 99 GLN A C 1
ATOM 776 O O . GLN A 1 99 ? 17.912 -9.243 -15.814 1.00 68.62 99 GLN A O 1
ATOM 781 N N . GLY A 1 100 ? 16.110 -10.213 -14.890 1.00 71.12 100 GLY A N 1
ATOM 782 C CA . GLY A 1 100 ? 16.003 -11.294 -15.876 1.00 71.12 100 GLY A CA 1
ATOM 783 C C . GLY A 1 100 ? 15.817 -10.815 -17.324 1.00 71.12 100 GLY A C 1
ATOM 784 O O . GLY A 1 100 ? 16.400 -11.384 -18.246 1.00 71.12 100 GLY A O 1
ATOM 785 N N . MET A 1 101 ? 15.056 -9.739 -17.552 1.00 59.62 101 MET A N 1
ATOM 786 C CA . MET A 1 101 ? 14.870 -9.151 -18.888 1.00 59.62 101 MET A CA 1
ATOM 787 C C . MET A 1 101 ? 16.057 -8.293 -19.358 1.00 59.62 101 MET A C 1
ATOM 789 O O . MET A 1 101 ? 16.242 -8.111 -20.563 1.00 59.62 101 MET A O 1
ATOM 793 N N . ALA A 1 102 ? 16.844 -7.732 -18.435 1.00 63.88 102 ALA A N 1
ATOM 794 C CA . ALA A 1 102 ? 18.023 -6.923 -18.744 1.00 63.88 102 ALA A CA 1
ATOM 795 C C . ALA A 1 102 ? 19.261 -7.766 -19.101 1.00 63.88 102 ALA A C 1
ATOM 797 O O . ALA A 1 102 ? 20.245 -7.203 -19.584 1.00 63.88 102 ALA A O 1
ATOM 798 N N . GLY A 1 103 ? 19.198 -9.092 -18.927 1.00 60.06 103 GLY A N 1
ATOM 799 C CA . GLY A 1 103 ? 20.294 -10.008 -19.248 1.00 60.06 103 GLY A CA 1
ATOM 800 C C . GLY A 1 103 ? 21.509 -9.864 -18.327 1.00 60.06 103 GLY A C 1
ATOM 801 O O . GLY A 1 103 ? 22.620 -10.181 -18.751 1.00 60.06 103 GLY A O 1
ATOM 802 N N . VAL A 1 104 ? 21.298 -9.363 -17.104 1.00 52.78 104 VAL A N 1
ATOM 803 C CA . VAL A 1 104 ? 22.280 -9.322 -16.005 1.00 52.78 104 VAL A CA 1
ATOM 804 C C . VAL A 1 104 ? 21.845 -10.214 -14.857 1.00 52.78 104 VAL A C 1
ATOM 806 O O . VAL A 1 104 ? 20.622 -10.324 -14.630 1.00 52.78 104 VAL A O 1
#

Radius of gyration: 21.38 Å; chains: 1; bounding box: 68×24×52 Å

Secondary structure (DSSP, 8-state):
---THHHHHHHHHHHHHHHHHHHHHHHHHHHHT-EEEEEETTEEEEEE---SSS--EEEEEEE-S---HHHHHHHHHHHHHHHHHHHHHHHHHHHHHHHHHHT-

InterPro domains:
  IPR004401 Nucleoid-associated protein YbaB/EbfC [PF02575] (16-98)
  IPR036894 Nucleoid-associated protein YbaB-like domain superfamily [G3DSA:3.30.1310.10] (9-104)
  IPR036894 Nucleoid-associated protein YbaB-like domain superfamily [SSF82607] (16-99)